Protein AF-A0A7C1UPM7-F1 (afdb_monomer_lite)

Foldseek 3Di:
DDDDPDDDDPVRVLVVLLVVLLVLLVVLLVVLVVLLVCVVVVVDDWVVNLVSQLVSLVVSQVSCVPRPPVLLNLLSVVLNVQSVPDPTDDPVNSVLNVQSSVSNVCVSVCVQPPPDPVRSVVSVVSHDDRPPPDDCPDDDDDDDDDDDDDDDDDDPPPDDDDDDD

pLDDT: mean 80.58, std 19.54, range [36.69, 98.25]

Sequence (165 aa):
MSEKNFVPSAEDVDRQILEEFLDEVRDTVSSLDILLGNLRSKTADKGPALKELRHGILNILTKGRGINAPLINLVVHRLDEYLSELKDLTPSNIDDIQSFIDKIQGVLNGEVDNNSGEVGATLVRELPAKQVTEIDFGDIEQQNIEVLLVVPEKSMAKIVDLELA

Secondary structure (DSSP, 8-state):
---------HHHHHHHHHHHHHHHHHHHHHHHHHHHHHHHTT-S-HHHHHHHHHHHHHHHHHHTTT---HHHHHHHHHHHHHHHH-SS--HHHHHHHHHHHHHHHHHHTT-S-TT-HHHHHHHHHHSPPP--TT----S--------------------------

Radius of gyration: 23.18 Å; chains: 1; bounding box: 91×36×67 Å

Structure (mmCIF, N/CA/C/O backbone):
data_AF-A0A7C1UPM7-F1
#
_entry.id   AF-A0A7C1UPM7-F1
#
loop_
_atom_site.group_PDB
_atom_site.id
_atom_site.type_symbol
_atom_site.label_atom_id
_atom_site.label_alt_id
_atom_site.label_comp_id
_atom_site.label_asym_id
_atom_site.label_entity_id
_atom_site.label_seq_id
_atom_site.pdbx_PDB_ins_code
_atom_site.Cartn_x
_atom_site.Cartn_y
_atom_site.Cartn_z
_atom_site.occupancy
_atom_site.B_iso_or_equiv
_atom_site.auth_seq_id
_atom_site.auth_comp_id
_atom_site.auth_asym_id
_atom_site.auth_atom_id
_atom_site.pdbx_PDB_model_num
ATOM 1 N N . MET A 1 1 ? 43.575 12.163 -22.524 1.00 46.00 1 MET A N 1
ATOM 2 C CA . MET A 1 1 ? 42.603 11.179 -22.005 1.00 46.00 1 MET A CA 1
ATOM 3 C C . MET A 1 1 ? 41.239 11.765 -22.285 1.00 46.00 1 MET A C 1
ATOM 5 O O . MET A 1 1 ? 40.935 12.806 -21.730 1.00 46.00 1 MET A O 1
ATOM 9 N N . SER A 1 2 ? 40.520 11.223 -23.267 1.00 45.19 2 SER A N 1
ATOM 10 C CA . SER A 1 2 ? 39.209 11.751 -23.648 1.00 45.19 2 SER A CA 1
ATOM 11 C C . SER A 1 2 ? 38.168 11.041 -22.795 1.00 45.19 2 SER A C 1
ATOM 13 O O . SER A 1 2 ? 38.014 9.828 -22.935 1.00 45.19 2 SER A O 1
ATOM 15 N N . GLU A 1 3 ? 37.505 11.772 -21.898 1.00 53.50 3 GLU A N 1
ATOM 16 C CA . GLU A 1 3 ? 36.288 11.298 -21.239 1.00 53.50 3 GLU A CA 1
ATOM 17 C C . GLU A 1 3 ? 35.287 10.935 -22.332 1.00 53.50 3 GLU A C 1
ATOM 19 O O . GLU A 1 3 ? 34.838 11.768 -23.122 1.00 53.50 3 GLU A O 1
ATOM 24 N N . LYS A 1 4 ? 35.035 9.637 -22.459 1.00 56.69 4 LYS A N 1
ATOM 25 C CA . LYS A 1 4 ? 34.033 9.101 -23.363 1.00 56.69 4 LYS A CA 1
ATOM 26 C C . LYS A 1 4 ? 32.692 9.480 -22.735 1.00 56.69 4 LYS A C 1
ATOM 28 O O . LYS A 1 4 ? 32.326 8.889 -21.727 1.00 56.69 4 LYS A O 1
ATOM 33 N N . ASN A 1 5 ? 32.011 10.487 -23.285 1.00 58.06 5 ASN A N 1
ATOM 34 C CA . ASN A 1 5 ? 30.637 10.823 -22.906 1.00 58.06 5 ASN A CA 1
ATOM 35 C C . ASN A 1 5 ? 29.789 9.545 -22.990 1.00 58.06 5 ASN A C 1
ATOM 37 O O . ASN A 1 5 ? 29.520 9.049 -24.085 1.00 58.06 5 ASN A O 1
ATOM 41 N N . PHE A 1 6 ? 29.441 8.979 -21.836 1.00 72.88 6 PHE A N 1
ATOM 42 C CA . PHE A 1 6 ? 28.534 7.847 -21.739 1.00 72.88 6 PHE A CA 1
ATOM 43 C C . PHE A 1 6 ? 27.119 8.396 -21.889 1.00 72.88 6 PHE A C 1
ATOM 45 O O . PHE A 1 6 ? 26.621 9.095 -21.011 1.00 72.88 6 PHE A O 1
ATOM 52 N N . VAL A 1 7 ? 26.506 8.137 -23.041 1.00 77.56 7 VAL A N 1
ATOM 53 C CA . VAL A 1 7 ? 25.078 8.376 -23.246 1.00 77.56 7 VAL A CA 1
ATOM 54 C C . VAL A 1 7 ? 24.379 7.069 -22.866 1.00 77.56 7 VAL A C 1
ATOM 56 O O . VAL A 1 7 ? 24.645 6.067 -23.536 1.00 77.56 7 VAL A O 1
ATOM 59 N N . PRO A 1 8 ? 23.566 7.036 -21.795 1.00 79.19 8 PRO A N 1
ATOM 60 C CA . PRO A 1 8 ? 22.849 5.828 -21.400 1.00 79.19 8 PRO A CA 1
ATOM 61 C C . PRO A 1 8 ? 21.901 5.376 -22.516 1.00 79.19 8 PRO A C 1
ATOM 63 O O . PRO A 1 8 ? 21.344 6.203 -23.246 1.00 79.19 8 PRO A O 1
ATOM 66 N N . SER A 1 9 ? 21.742 4.061 -22.674 1.00 89.25 9 SER A N 1
ATOM 67 C CA . SER A 1 9 ? 20.767 3.509 -23.616 1.00 89.25 9 SER A CA 1
ATOM 68 C C . SER A 1 9 ? 19.339 3.696 -23.090 1.00 89.25 9 SER A C 1
ATOM 70 O O . SER A 1 9 ? 19.135 3.942 -21.903 1.00 89.25 9 SER A O 1
ATOM 72 N N . ALA A 1 10 ? 18.336 3.555 -23.960 1.00 87.88 10 ALA A N 1
ATOM 73 C CA . ALA A 1 10 ? 16.935 3.588 -23.531 1.00 87.88 10 ALA A CA 1
ATOM 74 C C . ALA A 1 10 ? 16.632 2.507 -22.474 1.00 87.88 10 ALA A C 1
ATOM 76 O O . ALA A 1 10 ? 15.942 2.786 -21.503 1.00 87.88 10 ALA A O 1
ATOM 77 N N . GLU A 1 11 ? 17.224 1.316 -22.611 1.00 89.62 11 GLU A N 1
ATOM 78 C CA . GLU A 1 11 ? 17.065 0.223 -21.644 1.00 89.62 11 GLU A CA 1
ATOM 79 C C . GLU A 1 11 ? 17.687 0.550 -20.279 1.00 89.62 11 GLU A C 1
ATOM 81 O O . GLU A 1 11 ? 17.131 0.181 -19.244 1.00 89.62 11 GLU A O 1
ATOM 86 N N . ASP A 1 12 ? 18.821 1.260 -20.261 1.00 90.75 12 ASP A N 1
ATOM 87 C CA . ASP A 1 12 ? 19.450 1.705 -19.011 1.00 90.75 12 ASP A CA 1
ATOM 88 C C . ASP A 1 12 ? 18.573 2.742 -18.299 1.00 90.75 12 ASP A C 1
ATOM 90 O O . ASP A 1 12 ? 18.422 2.693 -17.080 1.00 90.75 12 ASP A O 1
ATOM 94 N N . VAL A 1 13 ? 17.963 3.655 -19.063 1.00 91.69 13 VAL A N 1
ATOM 95 C CA . VAL A 1 13 ? 17.033 4.662 -18.532 1.00 91.69 13 VAL A CA 1
ATOM 96 C C . VAL A 1 13 ? 15.769 4.000 -17.984 1.00 91.69 13 VAL A C 1
ATOM 98 O O . VAL A 1 13 ? 15.366 4.311 -16.867 1.00 91.69 13 VAL A O 1
ATOM 101 N N . ASP A 1 14 ? 15.173 3.056 -18.715 1.00 91.94 14 ASP A N 1
ATOM 102 C CA . ASP A 1 14 ? 13.978 2.332 -18.266 1.00 91.94 14 ASP A CA 1
ATOM 103 C C . ASP A 1 14 ? 14.247 1.533 -16.985 1.00 91.94 14 ASP A C 1
ATOM 105 O O . ASP A 1 14 ? 13.424 1.525 -16.066 1.00 91.94 14 ASP A O 1
ATOM 109 N N . ARG A 1 15 ? 15.420 0.891 -16.889 1.00 92.25 15 ARG A N 1
ATOM 110 C CA . ARG A 1 15 ? 15.837 0.191 -15.670 1.00 92.25 15 ARG A CA 1
ATOM 111 C C . ARG A 1 15 ? 16.005 1.156 -14.505 1.00 92.25 15 ARG A C 1
ATOM 113 O O . ARG A 1 15 ? 15.514 0.866 -13.422 1.00 92.25 15 ARG A O 1
ATOM 120 N N . GLN A 1 16 ? 16.658 2.292 -14.730 1.00 93.88 16 GLN A N 1
ATOM 121 C CA . GLN A 1 16 ? 16.855 3.295 -13.691 1.00 93.88 16 GLN A CA 1
ATOM 122 C C . GLN A 1 16 ? 15.517 3.855 -13.184 1.00 93.88 16 GLN A C 1
ATOM 124 O O . GLN A 1 16 ? 15.327 3.974 -11.978 1.00 93.88 16 GLN A O 1
ATOM 129 N N . ILE A 1 17 ? 14.573 4.144 -14.087 1.00 94.75 17 ILE A N 1
ATOM 130 C CA . ILE A 1 17 ? 13.217 4.592 -13.732 1.00 94.75 17 ILE A CA 1
ATOM 131 C C . ILE A 1 17 ? 12.495 3.526 -12.904 1.00 94.75 17 ILE A C 1
ATOM 133 O O . ILE A 1 17 ? 11.825 3.850 -11.923 1.00 94.75 17 ILE A O 1
ATOM 137 N N . LEU A 1 18 ? 12.618 2.253 -13.292 1.00 94.12 18 LEU A N 1
ATOM 138 C CA . LEU A 1 18 ? 12.028 1.154 -12.538 1.00 94.12 18 LEU A CA 1
ATOM 139 C C . LEU A 1 18 ? 12.642 1.047 -11.136 1.00 94.12 18 LEU A C 1
ATOM 141 O O . LEU A 1 18 ? 11.895 0.943 -10.171 1.00 94.12 18 LEU A O 1
ATOM 145 N N . GLU A 1 19 ? 13.967 1.086 -11.012 1.00 94.94 19 GLU A N 1
ATOM 146 C CA . GLU A 1 19 ? 14.664 1.021 -9.721 1.00 94.94 19 GLU A CA 1
ATOM 147 C C . GLU A 1 19 ? 14.242 2.168 -8.793 1.00 94.94 19 GLU A C 1
ATOM 149 O O . GLU A 1 19 ? 13.844 1.912 -7.658 1.00 94.94 19 GLU A O 1
ATOM 154 N N . GLU A 1 20 ? 14.216 3.406 -9.297 1.00 95.69 20 GLU A N 1
ATOM 155 C CA . GLU A 1 20 ? 13.763 4.579 -8.539 1.00 95.69 20 GLU A CA 1
ATOM 156 C C . GLU A 1 20 ? 12.310 4.427 -8.070 1.00 95.69 20 GLU A C 1
ATOM 158 O O . GLU A 1 20 ? 11.981 4.706 -6.915 1.00 95.69 20 GLU A O 1
ATOM 163 N N . PHE A 1 21 ? 11.435 3.928 -8.944 1.00 96.56 21 PHE A N 1
ATOM 164 C CA . PHE A 1 21 ? 10.052 3.656 -8.579 1.00 96.56 21 PHE A CA 1
ATOM 165 C C . PHE A 1 21 ? 9.942 2.590 -7.484 1.00 96.56 21 PHE A C 1
ATOM 167 O O . PHE A 1 21 ? 9.193 2.780 -6.528 1.00 96.56 21 PHE A O 1
ATOM 174 N N . LEU A 1 22 ? 10.675 1.479 -7.591 1.00 95.88 22 LEU A N 1
ATOM 175 C CA . LEU A 1 22 ? 10.638 0.411 -6.587 1.00 95.88 22 LEU A CA 1
ATOM 176 C C . LEU A 1 22 ? 11.181 0.875 -5.229 1.00 95.88 22 LEU A C 1
ATOM 178 O O . LEU A 1 22 ? 10.643 0.473 -4.195 1.00 95.88 22 LEU A O 1
ATOM 182 N N . ASP A 1 23 ? 12.195 1.738 -5.219 1.00 96.38 23 ASP A N 1
ATOM 183 C CA . ASP A 1 23 ? 12.699 2.360 -3.995 1.00 96.38 23 ASP A CA 1
ATOM 184 C C . ASP A 1 23 ? 11.647 3.274 -3.360 1.00 96.38 23 ASP A C 1
ATOM 186 O O . ASP A 1 23 ? 11.381 3.170 -2.162 1.00 96.38 23 ASP A O 1
ATOM 190 N N . GLU A 1 24 ? 10.942 4.080 -4.156 1.00 96.38 24 GLU A N 1
ATOM 191 C CA . GLU A 1 24 ? 9.861 4.907 -3.626 1.00 96.38 24 GLU A CA 1
ATOM 192 C C . GLU A 1 24 ? 8.693 4.071 -3.071 1.00 96.38 24 GLU A C 1
ATOM 194 O O . GLU A 1 24 ? 8.117 4.396 -2.022 1.00 96.38 24 GLU A O 1
ATOM 199 N N . VAL A 1 25 ? 8.329 2.982 -3.755 1.00 97.69 25 VAL A N 1
ATOM 200 C CA . VAL A 1 25 ? 7.320 2.040 -3.250 1.00 97.69 25 VAL A CA 1
ATOM 201 C C . VAL A 1 25 ? 7.773 1.493 -1.898 1.00 97.69 25 VAL A C 1
ATOM 203 O O . VAL A 1 25 ? 6.972 1.462 -0.963 1.00 97.69 25 VAL A O 1
ATOM 206 N N . ARG A 1 26 ? 9.051 1.114 -1.761 1.00 97.44 26 ARG A N 1
ATOM 207 C CA . ARG A 1 26 ? 9.616 0.603 -0.505 1.00 97.44 26 ARG A CA 1
ATOM 208 C C . ARG A 1 26 ? 9.516 1.630 0.622 1.00 97.44 26 ARG A C 1
ATOM 210 O O . ARG A 1 26 ? 9.062 1.280 1.714 1.00 97.44 26 ARG A O 1
ATOM 217 N N . ASP A 1 27 ? 9.864 2.885 0.363 1.00 97.75 27 ASP A N 1
ATOM 218 C CA . ASP A 1 27 ? 9.796 3.968 1.351 1.00 97.75 27 ASP A CA 1
ATOM 219 C C . ASP A 1 27 ? 8.356 4.264 1.784 1.00 97.75 27 ASP A C 1
ATOM 221 O O . ASP A 1 27 ? 8.052 4.394 2.978 1.00 97.75 27 ASP A O 1
ATOM 225 N N . THR A 1 28 ? 7.443 4.321 0.811 1.00 97.75 28 THR A N 1
ATOM 226 C CA . THR A 1 28 ? 6.023 4.570 1.068 1.00 97.75 28 THR A CA 1
ATOM 227 C C . THR A 1 28 ? 5.434 3.441 1.905 1.00 97.75 28 THR A C 1
ATOM 229 O O . THR A 1 28 ? 4.837 3.694 2.949 1.00 97.75 28 THR A O 1
ATOM 232 N N . VAL A 1 29 ? 5.644 2.187 1.502 1.00 97.38 29 VAL A N 1
ATOM 233 C CA . VAL A 1 29 ? 5.114 1.011 2.204 1.00 97.38 29 VAL A CA 1
ATOM 234 C C . VAL A 1 29 ? 5.703 0.883 3.608 1.00 97.38 29 VAL A C 1
ATOM 236 O O . VAL A 1 29 ? 4.961 0.599 4.542 1.00 97.38 29 VAL A O 1
ATOM 239 N N . SER A 1 30 ? 6.992 1.180 3.793 1.00 97.88 30 SER A N 1
ATOM 240 C CA . SER A 1 30 ? 7.616 1.211 5.126 1.00 97.88 30 SER A CA 1
ATOM 241 C C . SER A 1 30 ? 6.977 2.268 6.030 1.00 97.88 30 SER A C 1
ATOM 243 O O . SER A 1 30 ? 6.731 2.029 7.211 1.00 97.88 30 SER A O 1
ATOM 245 N N . SER A 1 31 ? 6.648 3.435 5.474 1.00 98.06 31 SER A N 1
ATOM 246 C CA . SER A 1 31 ? 5.954 4.492 6.217 1.00 98.06 31 SER A CA 1
ATOM 247 C C . SER A 1 31 ? 4.531 4.079 6.608 1.00 98.06 31 SER A C 1
ATOM 249 O O . SER A 1 31 ? 4.089 4.359 7.726 1.00 98.06 31 SER A O 1
ATOM 251 N N . LEU A 1 32 ? 3.816 3.387 5.714 1.00 98.00 32 LEU A N 1
ATOM 252 C CA . LEU A 1 32 ? 2.478 2.864 5.995 1.00 98.00 32 LEU A CA 1
ATOM 253 C C . LEU A 1 32 ? 2.510 1.744 7.045 1.00 98.00 32 LEU A C 1
ATOM 255 O O . LEU A 1 32 ? 1.651 1.724 7.921 1.00 98.00 32 LEU A O 1
ATOM 259 N N . ASP A 1 33 ? 3.513 0.868 7.013 1.00 98.00 33 ASP A N 1
ATOM 260 C CA . ASP A 1 33 ? 3.709 -0.191 8.011 1.00 98.00 33 ASP A CA 1
ATOM 261 C C . ASP A 1 33 ? 3.885 0.392 9.427 1.00 98.00 33 ASP A C 1
ATOM 263 O O . ASP A 1 33 ? 3.186 0.020 10.375 1.00 98.00 33 ASP A O 1
ATOM 267 N N . ILE A 1 34 ? 4.723 1.427 9.555 1.00 98.25 34 ILE A N 1
ATOM 268 C CA . ILE A 1 34 ? 4.885 2.180 10.809 1.00 98.25 34 ILE A CA 1
ATOM 269 C C . ILE A 1 34 ? 3.547 2.787 11.264 1.00 98.25 34 ILE A C 1
ATOM 271 O O . ILE A 1 34 ? 3.203 2.731 12.450 1.00 98.25 34 ILE A O 1
ATOM 275 N N . LEU A 1 35 ? 2.768 3.360 10.340 1.00 98.12 35 LEU A N 1
ATOM 276 C CA . LEU A 1 35 ? 1.447 3.914 10.642 1.00 98.12 35 LEU A CA 1
ATOM 277 C C . LEU A 1 35 ? 0.482 2.839 11.172 1.00 98.12 35 LEU A C 1
ATOM 279 O O . LEU A 1 35 ? -0.228 3.097 12.149 1.00 98.12 35 LEU A O 1
ATOM 283 N N . LEU A 1 36 ? 0.482 1.631 10.596 1.00 97.62 36 LEU A N 1
ATOM 284 C CA . LEU A 1 36 ? -0.305 0.504 11.109 1.00 97.62 36 LEU A CA 1
ATOM 285 C C . LEU A 1 36 ? 0.145 0.090 12.516 1.00 97.62 36 LEU A C 1
ATOM 287 O O . LEU A 1 36 ? -0.696 -0.121 13.395 1.00 97.62 36 LEU A O 1
ATOM 291 N N . GLY A 1 37 ? 1.455 0.037 12.772 1.00 97.19 37 GLY A N 1
ATOM 292 C CA . GLY A 1 37 ? 2.007 -0.218 14.106 1.00 97.19 37 GLY A CA 1
ATOM 293 C C . GLY A 1 37 ? 1.540 0.805 15.151 1.00 97.19 37 GLY A C 1
ATOM 294 O O . GLY A 1 37 ? 1.146 0.439 16.267 1.00 97.19 37 GLY A O 1
ATOM 295 N N . ASN A 1 38 ? 1.494 2.084 14.774 1.00 96.88 38 ASN A N 1
ATOM 296 C CA . ASN A 1 38 ? 0.979 3.159 15.625 1.00 96.88 38 ASN A CA 1
ATOM 297 C C . ASN A 1 38 ? -0.531 3.031 15.882 1.00 96.88 38 ASN A C 1
ATOM 299 O O . ASN A 1 38 ? -0.993 3.218 17.010 1.00 96.88 38 ASN A O 1
ATOM 303 N N . LEU A 1 39 ? -1.313 2.650 14.868 1.00 96.12 39 LEU A N 1
ATOM 304 C CA . LEU A 1 39 ? -2.742 2.371 15.031 1.00 96.12 39 LEU A CA 1
ATOM 305 C C . LEU A 1 39 ? -2.994 1.208 15.999 1.00 96.12 39 LEU A C 1
ATOM 307 O O . LEU A 1 39 ? -3.840 1.330 16.888 1.00 96.12 39 LEU A O 1
ATOM 311 N N . ARG A 1 40 ? -2.233 0.110 15.889 1.00 95.62 40 ARG A N 1
ATOM 312 C CA . ARG A 1 40 ? -2.314 -1.030 16.825 1.00 95.62 40 ARG A CA 1
ATOM 313 C C . ARG A 1 40 ? -1.974 -0.616 18.255 1.00 95.62 40 ARG A C 1
ATOM 315 O O . ARG A 1 40 ? -2.647 -1.025 19.200 1.00 95.62 40 ARG A O 1
ATOM 322 N N . SER A 1 41 ? -0.977 0.253 18.399 1.00 96.12 41 SER A N 1
ATOM 323 C CA . SER A 1 41 ? -0.538 0.806 19.685 1.00 96.12 41 SER A CA 1
ATOM 324 C C . SER A 1 41 ? -1.458 1.905 20.228 1.00 96.12 41 SER A C 1
ATOM 326 O O . SER A 1 41 ? -1.240 2.388 21.338 1.00 96.12 41 SER A O 1
ATOM 328 N N . LYS A 1 42 ? -2.498 2.297 19.474 1.00 93.44 42 LYS A N 1
ATOM 329 C CA . LYS A 1 42 ? -3.421 3.402 19.790 1.00 93.44 42 LYS A CA 1
ATOM 330 C C . LYS A 1 42 ? -2.710 4.749 19.982 1.00 93.44 42 LYS A C 1
ATOM 332 O O . LYS A 1 42 ? -3.189 5.601 20.725 1.00 93.44 42 LYS A O 1
ATOM 337 N N . THR A 1 43 ? -1.570 4.934 19.318 1.00 92.50 43 THR A N 1
ATOM 338 C CA . THR A 1 43 ? -0.790 6.181 19.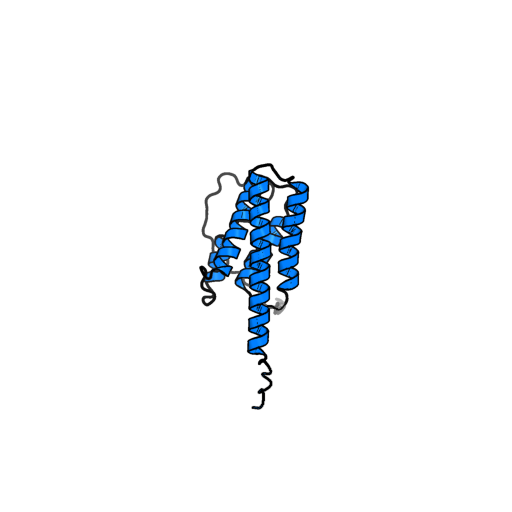319 1.00 92.50 43 THR A CA 1
ATOM 339 C C . THR A 1 43 ? -1.125 7.083 18.129 1.00 92.50 43 THR A C 1
ATOM 341 O O . THR A 1 43 ? -0.656 8.217 18.081 1.00 92.50 43 THR A O 1
ATOM 344 N N . ALA A 1 44 ? -1.949 6.606 17.191 1.00 92.44 44 ALA A N 1
ATOM 345 C CA . ALA A 1 44 ? -2.458 7.363 16.052 1.00 92.44 44 ALA A CA 1
ATOM 346 C C . ALA A 1 44 ? -3.992 7.309 15.972 1.00 92.44 44 ALA A C 1
ATOM 348 O O . ALA A 1 44 ? -4.616 6.298 16.309 1.00 92.44 44 ALA A O 1
ATOM 349 N N . ASP A 1 45 ? -4.588 8.390 15.468 1.00 93.06 45 ASP A N 1
ATOM 350 C CA . ASP A 1 45 ? -6.027 8.487 15.236 1.00 93.06 45 ASP A CA 1
ATOM 351 C C . ASP A 1 45 ? -6.432 7.820 13.915 1.00 93.06 45 ASP A C 1
ATOM 353 O O . ASP A 1 45 ? -5.833 8.050 12.862 1.00 93.06 45 ASP A O 1
ATOM 357 N N . LYS A 1 46 ? -7.519 7.041 13.951 1.00 91.69 46 LYS A N 1
ATOM 358 C CA . LYS A 1 46 ? -8.006 6.243 12.812 1.00 91.69 46 LYS A CA 1
ATOM 359 C C . LYS A 1 46 ? -8.381 7.068 11.581 1.00 91.69 46 LYS A C 1
ATOM 361 O O . LYS A 1 46 ? -8.021 6.701 10.469 1.00 91.69 46 LYS A O 1
ATOM 366 N N . GLY A 1 47 ? -9.103 8.175 11.765 1.00 92.19 47 GLY A N 1
ATOM 367 C CA . GLY A 1 47 ? -9.578 9.013 10.657 1.00 92.19 47 GLY A CA 1
ATOM 368 C C . GLY A 1 47 ? -8.431 9.615 9.833 1.00 92.19 47 GLY A C 1
ATOM 369 O O . GLY A 1 47 ? -8.369 9.380 8.625 1.00 92.19 47 GLY A O 1
ATOM 370 N N . PRO A 1 48 ? -7.496 10.351 10.467 1.00 95.19 48 PRO A N 1
ATOM 371 C CA . PRO A 1 48 ? -6.280 10.821 9.809 1.00 95.19 48 PRO A CA 1
ATOM 372 C C . PRO A 1 48 ? -5.464 9.681 9.194 1.00 95.19 48 PRO A C 1
ATOM 374 O O . PRO A 1 48 ? -5.071 9.784 8.037 1.00 95.19 48 PRO A O 1
ATOM 377 N N . ALA A 1 49 ? -5.287 8.565 9.905 1.00 95.19 49 ALA A N 1
ATOM 378 C CA . ALA A 1 49 ? -4.516 7.440 9.387 1.00 95.19 49 ALA A CA 1
ATOM 379 C C . ALA A 1 49 ? -5.137 6.803 8.132 1.00 95.19 49 ALA A C 1
ATOM 381 O O . ALA A 1 49 ? -4.416 6.497 7.188 1.00 95.19 49 ALA A O 1
ATOM 382 N N . LEU A 1 50 ? -6.466 6.658 8.063 1.00 96.31 50 LEU A N 1
ATOM 383 C CA . LEU A 1 50 ? -7.147 6.164 6.859 1.00 96.31 50 LEU A CA 1
ATOM 384 C C . LEU A 1 50 ? -6.918 7.089 5.657 1.00 96.31 50 LEU A C 1
ATOM 386 O O . LEU A 1 50 ? -6.776 6.624 4.525 1.00 96.31 50 LEU A O 1
ATOM 390 N N . LYS A 1 51 ? -6.867 8.403 5.891 1.00 96.12 51 LYS A N 1
ATOM 391 C CA . LYS A 1 51 ? -6.557 9.378 4.844 1.00 96.12 51 LYS A CA 1
ATOM 392 C C . LYS A 1 51 ? -5.109 9.245 4.365 1.00 96.12 51 LYS A C 1
ATOM 394 O O . LYS A 1 51 ? -4.893 9.253 3.157 1.00 96.12 51 LYS A O 1
ATOM 399 N N . GLU A 1 52 ? -4.158 9.091 5.283 1.00 97.19 52 GLU A N 1
ATOM 400 C CA . GLU A 1 52 ? -2.741 8.888 4.950 1.00 97.19 52 GLU A CA 1
ATOM 401 C C . GLU A 1 52 ? -2.512 7.576 4.189 1.00 97.19 52 GLU A C 1
ATOM 403 O O . GLU A 1 52 ? -1.828 7.577 3.169 1.00 97.19 52 GLU A O 1
ATOM 408 N N . LEU A 1 53 ? -3.169 6.482 4.595 1.00 97.75 53 LEU A N 1
ATOM 409 C CA . LEU A 1 53 ? -3.148 5.207 3.867 1.00 97.75 53 LEU A CA 1
ATOM 410 C C . LEU A 1 53 ? -3.606 5.387 2.415 1.00 97.75 53 LEU A C 1
ATOM 412 O O . LEU A 1 53 ? -2.888 5.026 1.486 1.00 97.75 53 LEU A O 1
ATOM 416 N N . ARG A 1 54 ? -4.770 6.013 2.201 1.00 97.50 54 ARG A N 1
ATOM 417 C CA . ARG A 1 54 ? -5.282 6.295 0.848 1.00 97.50 54 ARG A CA 1
ATOM 418 C C . ARG A 1 54 ? -4.337 7.176 0.043 1.00 97.50 54 ARG A C 1
ATOM 420 O O . ARG A 1 54 ? -4.148 6.943 -1.145 1.00 97.50 54 ARG A O 1
ATOM 427 N N . HIS A 1 55 ? -3.759 8.194 0.674 1.00 97.38 55 HIS A N 1
ATOM 428 C CA . HIS A 1 55 ? -2.849 9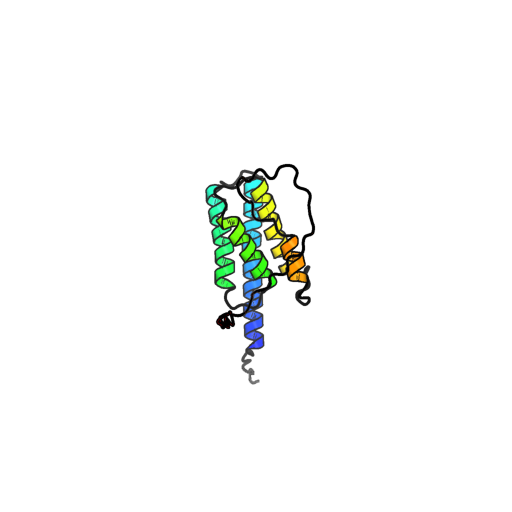.108 -0.001 1.00 97.38 55 HIS A CA 1
ATOM 429 C C . HIS A 1 55 ? -1.564 8.404 -0.449 1.00 97.38 55 HIS A C 1
ATOM 431 O O . HIS A 1 55 ? -1.167 8.556 -1.603 1.00 97.38 55 HIS A O 1
ATOM 437 N N . GLY A 1 56 ? -0.952 7.598 0.424 1.00 96.75 56 GLY A N 1
ATOM 438 C CA . GLY A 1 56 ? 0.252 6.832 0.101 1.00 96.75 56 GLY A CA 1
ATOM 439 C C . GLY A 1 56 ? 0.025 5.869 -1.064 1.00 96.75 56 GLY A C 1
ATOM 440 O O . GLY A 1 56 ? 0.798 5.859 -2.020 1.00 96.75 56 GLY A O 1
ATOM 441 N N . ILE A 1 57 ? -1.084 5.128 -1.042 1.00 97.38 57 ILE A N 1
ATOM 442 C CA . ILE A 1 57 ? -1.427 4.187 -2.116 1.00 97.38 57 ILE A CA 1
ATOM 443 C C . ILE A 1 57 ? -1.727 4.903 -3.437 1.00 97.38 57 ILE A C 1
ATOM 445 O O . ILE A 1 57 ? -1.196 4.521 -4.482 1.00 97.38 57 ILE A O 1
ATOM 449 N N . LEU A 1 58 ? -2.492 5.997 -3.407 1.00 95.62 58 LEU A N 1
ATOM 450 C CA . LEU A 1 58 ? -2.772 6.787 -4.607 1.00 95.62 58 LEU A CA 1
ATOM 451 C C . LEU A 1 58 ? -1.501 7.420 -5.201 1.00 95.62 58 LEU A C 1
ATOM 453 O O . LEU A 1 58 ? -1.384 7.535 -6.427 1.00 95.62 58 LEU A O 1
ATOM 457 N N . ASN A 1 59 ? -0.549 7.826 -4.356 1.00 94.75 59 ASN A N 1
ATOM 458 C CA . ASN A 1 59 ? 0.748 8.334 -4.798 1.00 94.75 59 ASN A CA 1
ATOM 459 C C . ASN A 1 59 ? 1.519 7.260 -5.579 1.00 94.75 59 ASN A C 1
ATOM 461 O O . ASN A 1 59 ? 1.933 7.524 -6.710 1.00 94.75 59 ASN A O 1
ATOM 465 N N . ILE A 1 60 ? 1.614 6.036 -5.040 1.00 96.88 60 ILE A N 1
ATOM 466 C CA . ILE A 1 60 ? 2.248 4.906 -5.739 1.00 96.88 60 ILE A CA 1
ATOM 467 C C . ILE A 1 60 ? 1.572 4.667 -7.093 1.00 96.88 60 ILE A C 1
ATOM 469 O O . ILE A 1 60 ? 2.251 4.619 -8.117 1.00 96.88 60 ILE A O 1
ATOM 473 N N . LEU A 1 61 ? 0.237 4.586 -7.125 1.00 94.25 61 LEU A N 1
ATOM 474 C CA . LEU A 1 61 ? -0.509 4.362 -8.368 1.00 94.25 61 LEU A CA 1
ATOM 475 C C . LEU A 1 61 ? -0.257 5.442 -9.414 1.00 94.25 61 LEU A C 1
ATOM 477 O O . LEU A 1 61 ? -0.173 5.144 -10.601 1.00 94.25 61 LEU A O 1
ATOM 481 N N . THR A 1 62 ? -0.172 6.702 -8.990 1.00 93.00 62 THR A N 1
ATOM 482 C CA . THR A 1 62 ? 0.039 7.830 -9.901 1.00 93.00 62 THR A CA 1
ATOM 483 C C . THR A 1 62 ? 1.434 7.789 -10.508 1.00 93.00 62 THR A C 1
ATOM 485 O O . THR A 1 62 ? 1.580 8.034 -11.705 1.00 93.00 62 THR A O 1
ATOM 488 N N . LYS A 1 63 ? 2.441 7.450 -9.702 1.00 91.50 63 LYS A N 1
ATOM 489 C CA . LYS A 1 63 ? 3.844 7.403 -10.118 1.00 91.50 63 LYS A CA 1
ATOM 490 C C . LYS A 1 63 ? 4.192 6.152 -10.917 1.00 91.50 63 LYS A C 1
ATOM 492 O O . LYS A 1 63 ? 4.967 6.238 -11.860 1.00 91.50 63 LYS A O 1
ATOM 497 N N . GLY A 1 64 ? 3.549 5.027 -10.617 1.00 89.50 64 GLY A N 1
ATOM 498 C CA . GLY A 1 64 ? 3.712 3.772 -11.352 1.00 89.50 64 GLY A CA 1
ATOM 499 C C . GLY A 1 64 ? 3.059 3.760 -12.736 1.00 89.50 64 GLY A C 1
ATOM 500 O O . GLY A 1 64 ? 3.217 2.791 -13.482 1.00 89.50 64 GLY A O 1
ATOM 501 N N . ARG A 1 65 ? 2.316 4.810 -13.123 1.00 89.19 65 ARG A N 1
ATOM 502 C CA . ARG A 1 65 ? 1.675 4.871 -14.445 1.00 89.19 65 ARG A CA 1
ATOM 503 C C . ARG A 1 65 ? 2.723 4.845 -15.552 1.00 89.19 65 ARG A C 1
ATOM 505 O O . ARG A 1 65 ? 3.499 5.780 -15.706 1.00 89.19 65 ARG A O 1
ATOM 512 N N . GLY A 1 66 ? 2.671 3.800 -16.372 1.00 86.62 66 GLY A N 1
ATOM 513 C CA . GLY A 1 66 ? 3.592 3.616 -17.494 1.00 86.62 66 GLY A CA 1
ATOM 514 C C . GLY A 1 66 ? 4.913 2.943 -17.121 1.00 86.62 66 GLY A C 1
ATOM 515 O O . GLY A 1 66 ? 5.720 2.708 -18.013 1.00 86.62 66 GLY A O 1
ATOM 516 N N . ILE A 1 67 ? 5.115 2.581 -15.850 1.00 91.94 67 ILE A N 1
ATOM 517 C CA . ILE A 1 67 ? 6.272 1.805 -15.394 1.00 91.94 67 ILE A CA 1
ATOM 518 C C . ILE A 1 67 ? 5.907 0.317 -15.401 1.00 91.94 67 ILE A C 1
ATOM 520 O O . ILE A 1 67 ? 4.837 -0.087 -14.936 1.00 91.94 67 ILE A O 1
ATOM 524 N N . ASN A 1 68 ? 6.799 -0.518 -15.937 1.00 89.38 68 ASN A N 1
ATOM 525 C CA . ASN A 1 68 ? 6.579 -1.957 -16.054 1.00 89.38 68 ASN A CA 1
ATOM 526 C C . ASN A 1 68 ? 6.851 -2.695 -14.727 1.00 89.38 68 ASN A C 1
ATOM 528 O O . ASN A 1 68 ? 7.871 -3.362 -14.575 1.00 89.38 68 ASN A O 1
ATOM 532 N N . ALA A 1 69 ? 5.926 -2.575 -13.772 1.00 90.44 69 ALA A N 1
ATOM 533 C CA . ALA A 1 69 ? 5.970 -3.249 -12.470 1.00 90.44 69 ALA A CA 1
ATOM 534 C C . ALA A 1 69 ? 4.654 -4.013 -12.192 1.00 90.44 69 ALA A C 1
ATOM 536 O O . ALA A 1 69 ? 3.874 -3.621 -11.320 1.00 90.44 69 ALA A O 1
ATOM 537 N N . PRO A 1 70 ? 4.346 -5.086 -12.946 1.00 88.88 70 PRO A N 1
ATOM 538 C CA . PRO A 1 70 ? 3.005 -5.674 -12.999 1.00 88.88 70 PRO A CA 1
ATOM 539 C C . PRO A 1 70 ? 2.503 -6.218 -11.656 1.00 88.88 70 PRO A C 1
ATOM 541 O O . PRO A 1 70 ? 1.358 -5.952 -11.297 1.00 88.88 70 PRO A O 1
ATOM 544 N N . LEU A 1 71 ? 3.338 -6.936 -10.893 1.00 90.25 71 LEU A N 1
ATOM 545 C CA . LEU A 1 71 ? 2.927 -7.491 -9.596 1.00 90.25 71 LEU A CA 1
ATOM 546 C C . LEU A 1 71 ? 2.726 -6.404 -8.534 1.00 90.25 71 LEU A C 1
ATOM 548 O O . LEU A 1 71 ? 1.750 -6.457 -7.789 1.00 90.25 71 LEU A O 1
ATOM 552 N N . ILE A 1 72 ? 3.595 -5.389 -8.502 1.00 92.94 72 ILE A N 1
ATOM 553 C CA . ILE A 1 72 ? 3.429 -4.233 -7.611 1.00 92.94 72 ILE A CA 1
ATOM 554 C C . ILE A 1 72 ? 2.125 -3.509 -7.944 1.00 92.94 72 ILE A C 1
ATOM 556 O O . ILE A 1 72 ? 1.287 -3.318 -7.066 1.00 92.94 72 ILE A O 1
ATOM 560 N N . ASN A 1 73 ? 1.914 -3.180 -9.220 1.00 91.88 73 ASN A N 1
ATOM 561 C CA . ASN A 1 73 ? 0.710 -2.490 -9.670 1.00 91.88 73 ASN A CA 1
ATOM 562 C C . ASN A 1 73 ? -0.552 -3.284 -9.313 1.00 91.88 73 ASN A C 1
ATOM 564 O O . ASN A 1 73 ? -1.512 -2.702 -8.819 1.00 91.88 73 ASN A O 1
ATOM 568 N N . LEU A 1 74 ? -0.542 -4.606 -9.499 1.00 90.88 74 LEU A N 1
ATOM 569 C CA . LEU A 1 74 ? -1.655 -5.489 -9.153 1.00 90.88 74 LEU A CA 1
ATOM 570 C C . LEU A 1 74 ? -2.033 -5.406 -7.665 1.00 90.88 74 LEU A C 1
ATOM 572 O O . LEU A 1 74 ? -3.201 -5.180 -7.344 1.00 90.88 74 LEU A O 1
ATOM 576 N N . VAL A 1 75 ? -1.067 -5.576 -6.757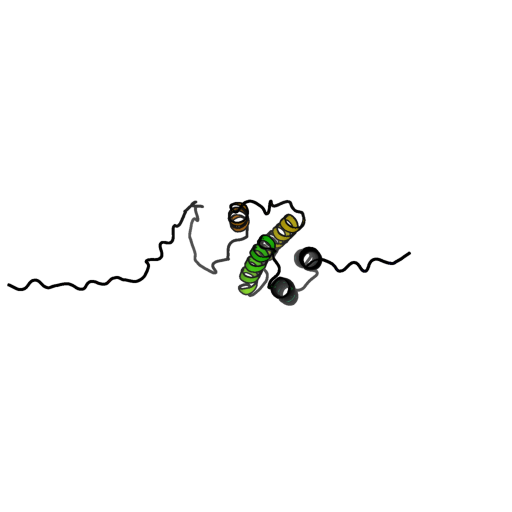 1.00 94.12 75 VAL A N 1
ATOM 577 C CA . VAL A 1 75 ? -1.345 -5.576 -5.309 1.00 94.12 75 VAL A CA 1
ATOM 578 C C . VAL A 1 75 ? -1.736 -4.179 -4.826 1.00 94.12 75 VAL A C 1
ATOM 580 O O . VAL A 1 75 ? -2.694 -4.041 -4.067 1.00 94.12 75 VAL A O 1
ATOM 583 N N . VAL A 1 76 ? -1.053 -3.133 -5.305 1.00 95.00 76 VAL A N 1
ATOM 584 C CA . VAL A 1 76 ? -1.344 -1.737 -4.939 1.00 95.00 76 VAL A CA 1
ATOM 585 C C . VAL A 1 76 ? -2.737 -1.325 -5.419 1.00 95.00 76 VAL A C 1
ATOM 587 O O . VAL A 1 76 ? -3.488 -0.731 -4.649 1.00 95.00 76 VAL A O 1
ATOM 590 N N . HIS A 1 77 ? -3.125 -1.683 -6.648 1.00 93.75 77 HIS A N 1
ATOM 591 C CA . HIS A 1 77 ? -4.486 -1.445 -7.135 1.00 93.75 77 HIS A CA 1
ATOM 592 C C . HIS A 1 77 ? -5.526 -2.154 -6.272 1.00 93.75 77 HIS A C 1
ATOM 594 O O . HIS A 1 77 ? -6.558 -1.571 -5.944 1.00 93.75 77 HIS A O 1
ATOM 600 N N . ARG A 1 78 ? -5.257 -3.398 -5.866 1.00 92.81 78 ARG A N 1
ATOM 601 C CA . ARG A 1 78 ? -6.193 -4.140 -5.023 1.00 92.81 78 ARG A CA 1
ATOM 602 C C . ARG A 1 78 ? -6.343 -3.519 -3.634 1.00 92.81 78 ARG A C 1
ATOM 604 O O . ARG A 1 78 ? -7.453 -3.469 -3.107 1.00 92.81 78 ARG A O 1
ATOM 611 N N . LEU A 1 79 ? -5.247 -3.027 -3.064 1.00 95.94 79 LEU A N 1
ATOM 612 C CA . LEU A 1 79 ? -5.273 -2.305 -1.799 1.00 95.94 79 LEU A CA 1
ATOM 613 C C . LEU A 1 79 ? -6.029 -0.970 -1.923 1.00 95.94 79 LEU A C 1
ATOM 615 O O . LEU A 1 79 ? -6.799 -0.635 -1.027 1.00 95.94 79 LEU A O 1
ATOM 619 N N . ASP A 1 80 ? -5.869 -0.232 -3.025 1.00 95.62 80 ASP A N 1
ATOM 620 C CA . ASP A 1 80 ? -6.645 0.991 -3.289 1.00 95.62 80 ASP A CA 1
ATOM 621 C C . ASP A 1 80 ? -8.151 0.708 -3.314 1.00 95.62 80 ASP A C 1
ATOM 623 O O . ASP A 1 80 ? -8.920 1.362 -2.606 1.00 95.62 80 ASP A O 1
ATOM 627 N N . GLU A 1 81 ? -8.567 -0.332 -4.045 1.00 93.38 81 GLU A N 1
ATOM 628 C CA . GLU A 1 81 ? -9.961 -0.782 -4.070 1.00 93.38 81 GLU A CA 1
ATOM 629 C C . GLU A 1 81 ? -10.469 -1.094 -2.660 1.00 93.38 81 GLU A C 1
ATOM 631 O O . GLU A 1 81 ? -11.518 -0.587 -2.264 1.00 93.38 81 GLU A O 1
ATOM 636 N N . TYR A 1 82 ? -9.714 -1.872 -1.880 1.00 94.06 82 TYR A N 1
ATOM 637 C CA . TYR A 1 82 ? -10.075 -2.210 -0.504 1.00 94.06 82 TYR A CA 1
ATOM 638 C C . TYR A 1 82 ? -10.226 -0.954 0.372 1.00 94.06 82 TYR A C 1
ATOM 640 O O . TYR A 1 82 ? -11.250 -0.762 1.028 1.00 94.06 82 TYR A O 1
ATOM 648 N N . LEU A 1 83 ? -9.241 -0.048 0.344 1.00 94.62 83 LEU A N 1
ATOM 649 C CA . LEU A 1 83 ? -9.246 1.191 1.128 1.00 94.62 83 LEU A CA 1
ATOM 650 C C . LEU A 1 83 ? -10.357 2.159 0.711 1.00 94.62 83 LEU A C 1
ATOM 652 O O . LEU A 1 83 ? -10.845 2.923 1.553 1.00 94.62 83 LEU A O 1
ATOM 656 N N . SER A 1 84 ? -10.743 2.170 -0.566 1.00 91.88 84 SER A N 1
ATOM 657 C CA . SER A 1 84 ? -11.764 3.075 -1.105 1.00 91.88 84 SER A CA 1
ATOM 658 C C . SER A 1 84 ? -13.146 2.846 -0.482 1.00 91.88 84 SER A C 1
ATOM 660 O O . SER A 1 84 ? -13.931 3.787 -0.353 1.00 91.88 84 SER A O 1
ATOM 662 N N . GLU A 1 85 ? -13.414 1.631 -0.004 1.00 89.88 85 GLU A N 1
ATOM 663 C CA . GLU A 1 85 ? -14.718 1.238 0.541 1.00 89.88 85 GLU A CA 1
ATOM 664 C C . GLU A 1 85 ? -14.838 1.423 2.052 1.00 89.88 85 GLU A C 1
ATOM 666 O O . GLU A 1 85 ? -15.943 1.460 2.602 1.00 89.88 85 GLU A O 1
ATOM 671 N N . LEU A 1 86 ? -13.711 1.588 2.744 1.00 91.38 86 LEU A N 1
ATOM 672 C CA . LEU A 1 86 ? -13.705 1.732 4.194 1.00 91.38 86 LEU A CA 1
ATOM 673 C C . LEU A 1 86 ? -14.280 3.086 4.626 1.00 91.38 86 LEU A C 1
ATOM 675 O O . LEU A 1 86 ? -13.816 4.149 4.218 1.00 91.38 86 LEU A O 1
ATOM 679 N N . LYS A 1 87 ? -15.266 3.082 5.523 1.00 89.94 87 LYS A N 1
ATOM 680 C CA . LYS A 1 87 ? -15.737 4.320 6.176 1.00 89.94 87 LYS A CA 1
ATOM 681 C C . LYS A 1 87 ? -14.948 4.649 7.443 1.00 89.94 87 LYS A C 1
ATOM 683 O O . LYS A 1 87 ? -14.816 5.817 7.789 1.00 89.94 87 LYS A O 1
ATOM 688 N N . ASP A 1 88 ? -14.430 3.621 8.107 1.00 89.75 88 ASP A N 1
ATOM 689 C CA . ASP A 1 88 ? -13.604 3.704 9.309 1.00 89.75 88 ASP A CA 1
ATOM 690 C C . ASP A 1 88 ? -12.648 2.495 9.362 1.00 89.75 88 ASP A C 1
ATOM 692 O O . ASP A 1 88 ? -12.799 1.532 8.604 1.00 89.75 88 ASP A O 1
ATOM 696 N N . LEU A 1 89 ? -11.658 2.542 10.253 1.00 92.19 89 LEU A N 1
ATOM 697 C CA . LEU A 1 89 ? -10.689 1.472 10.478 1.00 92.19 89 LEU A CA 1
ATOM 698 C C . LEU A 1 89 ? 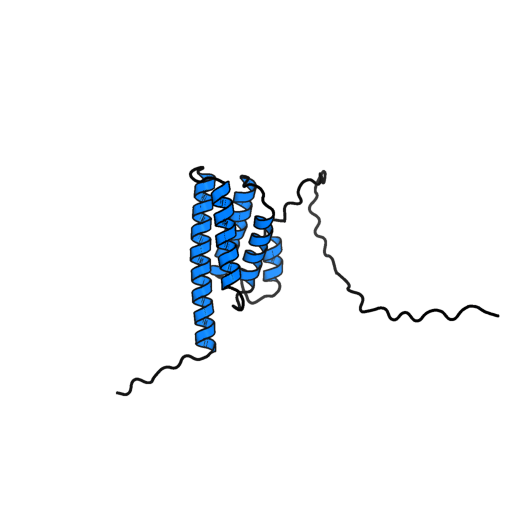-11.087 0.607 11.677 1.00 92.19 89 LEU A C 1
ATOM 700 O O . LEU A 1 89 ? -11.030 1.027 12.840 1.00 92.19 89 LEU A O 1
ATOM 704 N N . THR A 1 90 ? -11.443 -0.646 11.406 1.00 92.38 90 THR A N 1
ATOM 705 C CA . THR A 1 90 ? -11.560 -1.682 12.440 1.00 92.38 90 THR A CA 1
ATOM 706 C C . THR A 1 90 ? -10.205 -2.370 12.665 1.00 92.38 90 THR A C 1
ATOM 708 O O . THR A 1 90 ? -9.326 -2.264 11.809 1.00 92.38 90 THR A O 1
ATOM 711 N N . PRO A 1 91 ? -10.004 -3.086 13.788 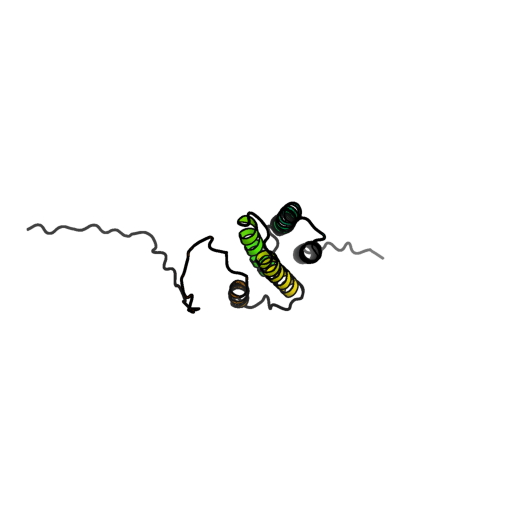1.00 90.94 91 PRO A N 1
ATOM 712 C CA . PRO A 1 91 ? -8.812 -3.915 13.973 1.00 90.94 91 PRO A CA 1
ATOM 713 C C . PRO A 1 91 ? -8.609 -4.941 12.848 1.00 90.94 91 PRO A C 1
ATOM 715 O O . PRO A 1 91 ? -7.497 -5.067 12.358 1.00 90.94 91 PRO A O 1
ATOM 718 N N . SER A 1 92 ? -9.685 -5.580 12.369 1.00 91.81 92 SER A N 1
ATOM 719 C CA . SER A 1 92 ? -9.612 -6.517 11.236 1.00 91.81 92 SER A CA 1
ATOM 720 C C . SER A 1 92 ? -9.107 -5.832 9.970 1.00 91.81 92 SER A C 1
ATOM 722 O O . SER A 1 92 ? -8.283 -6.389 9.259 1.00 91.81 92 SER A O 1
ATOM 724 N N . ASN A 1 93 ? -9.543 -4.593 9.718 1.00 94.44 93 ASN A N 1
ATOM 725 C CA . ASN A 1 93 ? -9.090 -3.847 8.545 1.00 94.44 93 ASN A CA 1
ATOM 726 C C . ASN A 1 93 ? -7.585 -3.564 8.620 1.00 94.44 93 ASN A C 1
ATOM 728 O O . ASN A 1 93 ? -6.915 -3.556 7.598 1.00 94.44 93 ASN A O 1
ATOM 732 N N . ILE A 1 94 ? -7.047 -3.315 9.818 1.00 95.38 94 ILE A N 1
ATOM 733 C CA . ILE A 1 94 ? -5.610 -3.074 10.005 1.00 95.38 94 ILE A CA 1
ATOM 734 C C . ILE A 1 94 ? -4.808 -4.331 9.649 1.00 95.38 94 ILE A C 1
ATOM 736 O O . ILE A 1 94 ? -3.768 -4.218 9.005 1.00 95.38 94 ILE A O 1
ATOM 740 N N . ASP A 1 95 ? -5.295 -5.514 10.019 1.00 95.31 95 ASP A N 1
ATOM 741 C CA . ASP A 1 95 ? -4.633 -6.784 9.703 1.00 95.31 95 ASP A CA 1
ATOM 742 C C . ASP A 1 95 ? -4.767 -7.164 8.218 1.00 95.31 95 ASP A C 1
ATOM 744 O O . ASP A 1 95 ? -3.804 -7.641 7.611 1.00 95.31 95 ASP A O 1
ATOM 748 N N . ASP A 1 96 ? -5.906 -6.859 7.593 1.00 95.62 96 ASP A N 1
ATOM 749 C CA . ASP A 1 96 ? -6.074 -6.988 6.142 1.00 95.62 96 ASP A CA 1
ATOM 750 C C . ASP A 1 96 ? -5.082 -6.072 5.399 1.00 95.62 96 ASP A C 1
ATOM 752 O O . ASP A 1 96 ? -4.344 -6.523 4.524 1.00 95.62 96 ASP A O 1
ATOM 756 N N . ILE A 1 97 ? -5.005 -4.788 5.772 1.00 97.12 97 ILE A N 1
ATOM 757 C CA . ILE A 1 97 ? -4.083 -3.819 5.152 1.00 97.12 97 ILE A CA 1
ATOM 758 C C . ILE A 1 97 ? -2.625 -4.240 5.367 1.00 97.12 97 ILE A C 1
ATOM 760 O O . ILE A 1 97 ? -1.823 -4.122 4.440 1.00 97.12 97 ILE A O 1
ATOM 764 N N . GLN A 1 98 ? -2.285 -4.774 6.544 1.00 97.62 98 GLN A N 1
ATOM 765 C CA . GLN A 1 98 ? -0.962 -5.349 6.793 1.00 97.62 98 GLN A CA 1
ATOM 766 C C . GLN A 1 98 ? -0.658 -6.470 5.801 1.00 97.62 98 GLN A C 1
ATOM 768 O O . GLN A 1 98 ? 0.402 -6.467 5.191 1.00 97.62 98 GLN A O 1
ATOM 773 N N . SER A 1 99 ? -1.609 -7.376 5.576 1.00 96.50 99 SER A N 1
ATOM 774 C CA . SER A 1 99 ? -1.427 -8.482 4.634 1.00 96.50 99 SER A CA 1
ATOM 775 C C . SER A 1 99 ? -1.131 -7.976 3.218 1.00 96.50 99 SER A C 1
ATOM 777 O O . SER A 1 99 ? -0.281 -8.535 2.531 1.00 96.50 99 SER A O 1
ATOM 779 N N . PHE A 1 100 ? -1.766 -6.883 2.776 1.00 96.81 100 PHE A N 1
ATOM 780 C CA . PHE A 1 100 ? -1.409 -6.239 1.506 1.00 96.81 100 PHE A CA 1
ATOM 781 C C . PHE A 1 100 ? 0.013 -5.665 1.515 1.00 96.81 100 PHE A C 1
ATOM 783 O O . PHE A 1 100 ? 0.759 -5.879 0.560 1.00 96.81 100 PHE A O 1
ATOM 790 N N . ILE A 1 101 ? 0.389 -4.943 2.574 1.00 96.94 101 ILE A N 1
ATOM 791 C CA . ILE A 1 101 ? 1.726 -4.355 2.743 1.00 96.94 101 ILE A CA 1
ATOM 792 C C . ILE A 1 101 ? 2.811 -5.435 2.696 1.00 96.94 101 ILE A C 1
ATOM 794 O O . ILE A 1 101 ? 3.768 -5.298 1.932 1.00 96.94 101 ILE A O 1
ATOM 798 N N . ASP A 1 102 ? 2.615 -6.536 3.417 1.00 95.56 102 ASP A N 1
ATOM 799 C CA . ASP A 1 102 ? 3.543 -7.666 3.466 1.00 95.56 102 ASP A CA 1
ATOM 800 C C . ASP A 1 102 ? 3.716 -8.296 2.078 1.00 95.56 102 ASP A C 1
ATOM 802 O O . ASP A 1 102 ? 4.826 -8.631 1.666 1.00 95.56 102 ASP A O 1
ATOM 806 N N . LYS A 1 103 ? 2.632 -8.403 1.296 1.00 94.69 103 LYS A N 1
ATOM 807 C CA . LYS A 1 103 ? 2.705 -8.899 -0.087 1.00 94.69 103 LYS A CA 1
ATOM 808 C C . LYS A 1 103 ? 3.458 -7.947 -1.007 1.00 94.69 103 LYS A C 1
ATOM 810 O O . LYS A 1 103 ? 4.234 -8.416 -1.837 1.00 94.69 103 LYS A O 1
ATOM 815 N N . ILE A 1 104 ? 3.283 -6.632 -0.859 1.00 95.25 104 ILE A N 1
ATOM 816 C CA . ILE A 1 104 ? 4.068 -5.654 -1.628 1.00 95.25 104 ILE A CA 1
ATOM 817 C C . ILE A 1 104 ? 5.556 -5.786 -1.273 1.00 95.25 104 ILE A C 1
ATOM 819 O O . ILE A 1 104 ? 6.391 -5.840 -2.174 1.00 95.25 104 ILE A O 1
ATOM 823 N N . GLN A 1 105 ? 5.892 -5.906 0.015 1.00 95.00 105 GLN A N 1
ATOM 824 C CA . GLN A 1 105 ? 7.270 -6.116 0.467 1.00 95.00 105 GLN A CA 1
ATOM 825 C C . GLN A 1 105 ? 7.865 -7.426 -0.065 1.00 95.00 105 GLN A C 1
ATOM 827 O O . GLN A 1 105 ? 8.982 -7.412 -0.577 1.00 95.00 105 GLN A O 1
ATOM 832 N N . GLY A 1 106 ? 7.114 -8.530 -0.036 1.00 92.69 106 GLY A N 1
ATOM 833 C CA . GLY A 1 106 ? 7.565 -9.809 -0.592 1.00 92.69 106 GLY A CA 1
ATOM 834 C C . GLY A 1 106 ? 7.887 -9.717 -2.088 1.00 92.69 106 GLY A C 1
ATOM 835 O O . GLY A 1 106 ? 8.921 -10.211 -2.540 1.00 92.69 106 GLY A O 1
ATOM 836 N N . VAL A 1 107 ? 7.064 -8.999 -2.863 1.00 91.62 107 VAL A N 1
ATOM 837 C CA . VAL A 1 107 ? 7.351 -8.725 -4.283 1.00 91.62 107 VAL A CA 1
ATOM 838 C C . VAL A 1 107 ? 8.615 -7.866 -4.437 1.00 91.62 107 VAL A C 1
ATOM 840 O O . VAL A 1 107 ? 9.467 -8.191 -5.263 1.00 91.62 107 VAL A O 1
ATOM 843 N N . LEU A 1 108 ? 8.781 -6.810 -3.631 1.00 92.38 108 LEU A N 1
ATOM 844 C CA . LEU A 1 108 ? 9.974 -5.946 -3.650 1.00 92.38 108 LEU A CA 1
ATOM 845 C C . LEU A 1 108 ? 11.269 -6.676 -3.260 1.00 92.38 108 LEU A C 1
ATOM 847 O O . LEU A 1 108 ? 12.348 -6.275 -3.698 1.00 92.38 108 LEU A O 1
ATOM 851 N N . ASN A 1 109 ? 11.171 -7.716 -2.433 1.00 90.94 109 ASN A N 1
ATOM 852 C CA . ASN A 1 109 ? 12.296 -8.538 -1.987 1.00 90.94 109 ASN A CA 1
ATOM 853 C C . ASN A 1 109 ? 12.627 -9.680 -2.963 1.00 90.94 109 ASN A C 1
ATOM 855 O O . ASN A 1 109 ? 13.601 -10.402 -2.752 1.00 90.94 109 ASN A O 1
ATOM 859 N N . GLY A 1 110 ? 11.832 -9.858 -4.025 1.00 86.25 110 GLY A N 1
ATOM 860 C CA . GLY A 1 110 ? 12.001 -10.953 -4.979 1.00 86.25 110 GLY A CA 1
ATOM 861 C C . GLY A 1 110 ? 11.578 -12.320 -4.433 1.00 86.25 110 GLY A C 1
ATOM 862 O O . GLY A 1 110 ? 12.000 -13.342 -4.966 1.00 86.25 110 GLY A O 1
ATOM 863 N N . GLU A 1 111 ? 10.745 -12.359 -3.388 1.00 82.75 111 GLU A N 1
ATOM 864 C CA . GLU A 1 111 ? 10.183 -13.601 -2.826 1.00 82.75 111 GLU A CA 1
ATOM 865 C C . GLU A 1 111 ? 9.124 -14.223 -3.752 1.00 82.75 111 GLU A C 1
ATOM 867 O O . GLU A 1 111 ? 8.742 -15.383 -3.596 1.00 82.75 111 GLU A O 1
ATOM 872 N N . VAL A 1 112 ? 8.664 -13.446 -4.733 1.00 74.81 112 VAL A N 1
ATOM 873 C CA . VAL A 1 112 ? 7.654 -13.817 -5.717 1.00 74.81 112 VAL A CA 1
ATOM 874 C C . VAL A 1 112 ? 8.295 -13.795 -7.106 1.00 74.81 112 VAL A C 1
ATOM 876 O O . VAL A 1 112 ? 8.772 -12.753 -7.559 1.00 74.81 112 VAL A O 1
ATOM 879 N N . ASP A 1 113 ? 8.326 -14.946 -7.783 1.00 65.62 113 ASP A N 1
ATOM 880 C CA . ASP A 1 113 ? 8.917 -15.061 -9.122 1.00 65.62 113 ASP A CA 1
ATOM 881 C C . ASP A 1 113 ? 8.057 -14.318 -10.160 1.00 65.62 113 ASP A C 1
ATOM 883 O O . ASP A 1 113 ? 6.892 -14.640 -10.384 1.00 65.62 113 ASP A O 1
ATOM 887 N N . ASN A 1 114 ? 8.635 -13.308 -10.810 1.00 60.78 114 ASN A N 1
ATOM 888 C CA . ASN A 1 114 ? 7.941 -12.473 -11.792 1.00 60.78 114 ASN A CA 1
ATOM 889 C C . ASN A 1 114 ? 7.741 -13.163 -13.160 1.00 60.78 114 ASN A C 1
ATOM 891 O O . ASN A 1 114 ? 7.058 -12.605 -14.019 1.00 60.78 114 ASN A O 1
ATOM 895 N N . ASN A 1 115 ? 8.330 -14.343 -13.395 1.00 56.78 115 ASN A N 1
ATOM 896 C CA . ASN A 1 115 ? 8.410 -14.949 -14.733 1.00 56.78 115 ASN A CA 1
ATOM 897 C C . ASN A 1 115 ? 7.290 -15.941 -15.087 1.00 56.78 115 ASN A C 1
ATOM 899 O O . ASN A 1 115 ? 7.228 -16.409 -16.227 1.00 56.78 115 ASN A O 1
ATOM 903 N N . SER A 1 116 ? 6.390 -16.263 -14.161 1.00 56.91 116 SER A N 1
ATOM 904 C CA . SER A 1 116 ? 5.330 -17.258 -14.371 1.00 56.91 116 SER A CA 1
ATOM 905 C C . SER A 1 116 ? 3.950 -16.606 -14.272 1.00 56.91 116 SER A C 1
ATOM 907 O O . SER A 1 116 ? 3.567 -16.068 -13.239 1.00 56.91 116 SER A O 1
ATOM 909 N N . GLY A 1 117 ? 3.154 -16.678 -15.345 1.00 57.56 117 GLY A N 1
ATOM 910 C CA . GLY A 1 117 ? 1.801 -16.095 -15.387 1.00 57.56 117 GLY A CA 1
ATOM 911 C C . GLY A 1 117 ? 0.838 -16.635 -14.315 1.00 57.56 117 GLY A C 1
ATOM 912 O O . GLY A 1 117 ? -0.116 -15.954 -13.946 1.00 57.56 117 GLY A O 1
ATOM 913 N N . GLU A 1 118 ? 1.110 -17.819 -13.759 1.00 62.00 118 GLU A N 1
ATOM 914 C CA . GLU A 1 118 ? 0.371 -18.394 -12.623 1.00 62.00 118 GLU A CA 1
ATOM 915 C C . GLU A 1 118 ? 0.594 -17.639 -11.304 1.00 62.00 118 GLU A C 1
ATOM 917 O O . GLU A 1 118 ? -0.258 -17.676 -10.413 1.00 62.00 118 GLU A O 1
ATOM 922 N N . VAL A 1 119 ? 1.709 -16.919 -11.172 1.00 70.12 119 VAL A N 1
ATOM 923 C CA . VAL A 1 119 ? 2.101 -16.258 -9.923 1.00 70.12 119 VAL A CA 1
ATOM 924 C C . VAL A 1 119 ? 1.166 -15.100 -9.592 1.00 70.12 119 VAL A C 1
ATOM 926 O O . VAL A 1 119 ? 0.759 -14.955 -8.443 1.00 70.12 119 VAL A O 1
ATOM 929 N N . GLY A 1 120 ? 0.723 -14.340 -10.599 1.00 71.88 120 GLY A N 1
ATOM 930 C CA . GLY A 1 120 ? -0.262 -13.275 -10.401 1.00 71.88 120 GLY A CA 1
ATOM 931 C C . GLY A 1 120 ? -1.607 -13.804 -9.889 1.00 71.88 120 GLY A C 1
ATOM 932 O O . GLY A 1 120 ? -2.191 -13.222 -8.980 1.00 71.88 120 GLY A O 1
ATOM 933 N N . ALA A 1 121 ? -2.084 -14.935 -10.418 1.00 75.00 121 ALA A N 1
ATOM 934 C CA . ALA A 1 121 ? -3.352 -15.531 -9.993 1.00 75.00 121 ALA A CA 1
ATOM 935 C C . ALA A 1 121 ? -3.283 -16.089 -8.563 1.00 75.00 121 ALA A C 1
ATOM 937 O O . ALA A 1 121 ? -4.210 -15.882 -7.780 1.00 75.00 121 ALA A O 1
ATOM 938 N N . THR A 1 122 ? -2.183 -16.762 -8.213 1.00 80.06 122 THR A N 1
ATOM 939 C CA . THR A 1 122 ? -1.939 -17.247 -6.846 1.00 80.06 122 THR A CA 1
ATOM 940 C C . THR A 1 122 ? -1.846 -16.081 -5.868 1.00 80.06 122 THR A C 1
ATOM 942 O O . THR A 1 122 ? -2.542 -16.087 -4.857 1.00 80.06 122 THR A O 1
ATOM 945 N N . LEU A 1 123 ? -1.096 -15.031 -6.219 1.00 82.44 123 LEU A N 1
ATOM 946 C CA . LEU A 1 123 ? -0.957 -13.830 -5.400 1.00 82.44 123 LEU A CA 1
ATOM 947 C C . LEU A 1 123 ? -2.316 -13.181 -5.112 1.00 82.44 123 LEU A C 1
ATOM 949 O O . LEU A 1 123 ? -2.609 -12.889 -3.961 1.00 82.44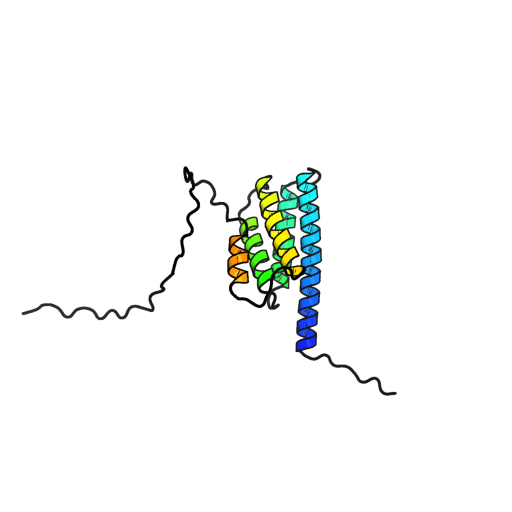 123 LEU A O 1
ATOM 953 N N . VAL A 1 124 ? -3.181 -13.019 -6.121 1.00 81.50 124 VAL A N 1
ATOM 954 C CA . VAL A 1 124 ? -4.529 -12.443 -5.936 1.00 81.50 124 VAL A CA 1
ATOM 955 C C . VAL A 1 124 ? -5.391 -13.269 -4.982 1.00 81.50 124 VAL A C 1
ATOM 957 O O . VAL A 1 124 ? -6.143 -12.688 -4.203 1.00 81.50 124 VAL A O 1
ATOM 960 N N . ARG A 1 125 ? -5.297 -14.604 -5.026 1.00 82.56 125 ARG A N 1
ATOM 961 C CA . ARG A 1 125 ? -6.073 -15.498 -4.145 1.00 82.56 125 ARG A CA 1
ATOM 962 C C . ARG A 1 125 ? -5.655 -15.399 -2.677 1.00 82.56 125 ARG A C 1
ATOM 964 O O . ARG A 1 125 ? -6.453 -15.731 -1.808 1.00 82.56 125 ARG A O 1
ATOM 971 N N . GLU A 1 126 ? -4.429 -14.961 -2.412 1.00 85.44 126 GLU A N 1
ATOM 972 C CA . GLU A 1 126 ? -3.899 -14.759 -1.061 1.00 85.44 126 GLU A CA 1
ATOM 973 C C . GLU A 1 126 ? -4.234 -13.377 -0.485 1.00 85.44 126 GLU A C 1
ATOM 975 O O . GLU A 1 126 ? -4.049 -13.156 0.712 1.00 85.44 126 GLU A O 1
ATOM 980 N N . LEU A 1 127 ? -4.701 -12.437 -1.315 1.00 89.44 127 LEU A N 1
ATOM 981 C CA . LEU A 1 127 ? -5.058 -11.097 -0.859 1.00 89.44 127 LEU A CA 1
ATOM 982 C C . LEU A 1 127 ? -6.400 -11.112 -0.117 1.00 89.44 127 LEU A C 1
ATOM 984 O O . LEU A 1 127 ? -7.314 -11.842 -0.515 1.00 89.44 127 LEU A O 1
ATOM 988 N N . PRO A 1 128 ? -6.563 -10.258 0.911 1.00 88.31 128 PRO A N 1
ATOM 989 C CA . PRO A 1 128 ? -7.837 -10.101 1.591 1.00 88.31 128 PRO A CA 1
ATOM 990 C C . PRO A 1 128 ? -8.983 -9.853 0.609 1.00 88.31 128 PRO A C 1
ATOM 992 O O . PRO A 1 128 ? -8.907 -9.020 -0.306 1.00 88.31 128 PRO A O 1
ATOM 995 N N . ALA A 1 129 ? -10.064 -10.607 0.798 1.00 77.31 129 ALA A N 1
ATOM 996 C CA . ALA A 1 129 ? -11.258 -10.451 -0.002 1.00 77.31 129 ALA A CA 1
ATOM 997 C C . ALA A 1 129 ? -11.927 -9.109 0.305 1.00 77.31 129 ALA A C 1
ATOM 999 O O . ALA A 1 129 ? -11.892 -8.581 1.417 1.00 77.31 129 ALA A O 1
ATOM 1000 N N . LYS A 1 130 ? -12.586 -8.572 -0.716 1.00 67.81 130 LYS A N 1
ATOM 1001 C CA . LYS A 1 130 ? -13.438 -7.399 -0.589 1.00 67.81 130 LYS A CA 1
ATOM 1002 C C . LYS A 1 130 ? -14.531 -7.695 0.443 1.00 67.81 130 LYS A C 1
ATOM 1004 O O . LYS A 1 130 ? -15.271 -8.663 0.264 1.00 67.81 130 LYS A O 1
ATOM 1009 N N . GLN A 1 131 ? -14.639 -6.891 1.503 1.00 60.12 131 GLN A N 1
ATOM 1010 C CA . GLN A 1 131 ? -15.709 -7.077 2.481 1.00 60.12 131 GLN A CA 1
ATOM 1011 C C . GLN A 1 131 ? -17.045 -6.702 1.837 1.00 60.12 131 GLN A C 1
ATOM 1013 O O . GLN A 1 131 ? -17.351 -5.529 1.624 1.00 60.12 131 GLN A O 1
ATOM 1018 N N . VAL A 1 132 ? -17.844 -7.716 1.505 1.00 52.53 132 VAL A N 1
ATOM 1019 C CA . VAL A 1 132 ? -19.233 -7.526 1.089 1.00 52.53 132 VAL A CA 1
ATOM 1020 C C . VAL A 1 132 ? -19.982 -7.078 2.337 1.00 52.53 132 VAL A C 1
ATOM 1022 O O . VAL A 1 132 ? -20.243 -7.868 3.239 1.00 52.53 132 VAL A O 1
ATOM 1025 N N . THR A 1 133 ? -20.231 -5.779 2.448 1.00 43.75 133 THR A N 1
ATOM 1026 C CA . THR A 1 133 ? -20.947 -5.219 3.592 1.00 43.75 133 THR A CA 1
ATOM 1027 C C . THR A 1 133 ? -22.358 -5.817 3.655 1.00 43.75 133 THR A C 1
ATOM 1029 O O . THR A 1 133 ? -23.107 -5.742 2.686 1.00 43.75 133 THR A O 1
ATOM 1032 N N . GLU A 1 134 ? -22.670 -6.438 4.799 1.00 43.38 134 GLU A N 1
ATOM 1033 C CA . GLU A 1 134 ? -23.983 -6.953 5.231 1.00 43.38 134 GLU A CA 1
ATOM 1034 C C . GLU A 1 134 ? -24.762 -7.804 4.214 1.00 43.38 134 GLU A C 1
ATOM 1036 O O . GLU A 1 134 ? -25.896 -7.498 3.848 1.00 43.38 134 GLU A O 1
ATOM 1041 N N . ILE A 1 135 ? -24.202 -8.949 3.829 1.00 45.59 135 ILE A N 1
ATOM 1042 C CA . ILE A 1 135 ? -25.039 -10.099 3.475 1.00 45.59 135 ILE A CA 1
ATOM 1043 C C . ILE A 1 135 ? -24.796 -11.157 4.551 1.00 45.59 135 ILE A C 1
ATOM 1045 O O . ILE A 1 135 ? -23.672 -11.615 4.737 1.00 45.59 135 ILE A O 1
ATOM 1049 N N . ASP A 1 136 ? -25.843 -11.500 5.299 1.00 50.41 136 ASP A N 1
ATOM 1050 C CA . ASP A 1 136 ? -25.843 -12.671 6.174 1.00 50.41 136 ASP A CA 1
ATOM 1051 C C . ASP A 1 136 ? -25.801 -13.916 5.280 1.00 50.41 136 ASP A C 1
ATOM 1053 O O . ASP A 1 136 ? -26.809 -14.318 4.697 1.00 50.41 136 ASP A O 1
ATOM 1057 N N . PHE A 1 137 ? -24.602 -14.460 5.082 1.00 52.09 137 PHE A N 1
ATOM 1058 C CA . PHE A 1 137 ? -24.380 -15.631 4.236 1.00 52.09 137 PHE A CA 1
ATOM 1059 C C . PHE A 1 137 ? -24.647 -16.962 4.967 1.00 52.09 137 PHE A C 1
ATOM 1061 O O . PHE A 1 137 ? -24.478 -18.013 4.351 1.00 52.09 137 PHE A O 1
ATOM 1068 N N . GLY A 1 138 ? -25.082 -16.955 6.236 1.00 61.91 138 GLY A N 1
ATOM 1069 C CA . GLY A 1 138 ? -25.217 -18.185 7.025 1.00 61.91 138 GLY A CA 1
ATOM 1070 C C . GLY A 1 138 ? -23.885 -18.941 7.165 1.00 61.91 138 GLY A C 1
ATOM 1071 O O . GLY A 1 138 ? -22.819 -18.327 7.155 1.00 61.91 138 GLY A O 1
ATOM 1072 N N . ASP A 1 139 ? -23.927 -20.270 7.302 1.00 46.53 139 ASP A N 1
ATOM 1073 C CA . ASP A 1 139 ? -22.721 -21.111 7.350 1.00 46.53 139 ASP A CA 1
ATOM 1074 C C . ASP A 1 139 ? -21.983 -21.085 5.996 1.00 46.53 139 ASP A C 1
ATOM 1076 O O . ASP A 1 139 ? -22.417 -21.684 5.010 1.00 46.53 139 ASP A O 1
ATOM 1080 N N . ILE A 1 140 ? -20.854 -20.372 5.946 1.00 57.19 140 ILE A N 1
ATOM 1081 C CA . ILE A 1 140 ? -20.011 -20.250 4.751 1.00 57.19 140 ILE A CA 1
ATOM 1082 C C . ILE A 1 140 ? -19.059 -21.453 4.677 1.00 57.19 140 ILE A C 1
ATOM 1084 O O . ILE A 1 140 ? -18.074 -21.521 5.411 1.00 57.19 140 ILE A O 1
ATOM 1088 N N . GLU A 1 141 ? -19.307 -22.380 3.748 1.00 62.19 141 GLU A N 1
ATOM 1089 C CA . GLU A 1 141 ? -18.328 -23.398 3.342 1.00 62.19 141 GLU A CA 1
ATOM 1090 C C . GLU A 1 141 ? -17.456 -22.881 2.185 1.00 62.19 141 GLU A C 1
ATOM 1092 O O . GLU A 1 141 ? -17.960 -22.412 1.161 1.00 62.19 141 GLU A O 1
ATOM 1097 N N . GLN A 1 142 ? -16.130 -22.979 2.325 1.00 54.09 142 GLN A N 1
ATOM 1098 C CA . GLN A 1 142 ? -15.183 -22.588 1.279 1.00 54.09 142 GLN A CA 1
ATOM 1099 C C . GLN A 1 142 ? -15.276 -23.555 0.087 1.00 54.09 142 GLN A C 1
ATOM 1101 O O . GLN A 1 142 ? -14.820 -24.695 0.162 1.00 54.09 142 GLN A O 1
ATOM 1106 N N . GLN A 1 143 ? -15.843 -23.094 -1.029 1.00 53.00 143 GLN A N 1
ATOM 1107 C CA . GLN A 1 143 ? -15.951 -23.864 -2.271 1.00 53.00 143 GLN A CA 1
ATOM 1108 C C . GLN A 1 143 ? -14.934 -23.357 -3.303 1.00 53.00 143 GLN A C 1
ATOM 1110 O O . GLN A 1 143 ? -14.917 -22.177 -3.653 1.00 53.00 143 GLN A O 1
ATOM 1115 N N . ASN A 1 144 ? -14.090 -24.256 -3.817 1.00 36.69 144 ASN A N 1
ATOM 1116 C CA . ASN A 1 144 ? -13.177 -23.967 -4.926 1.00 36.69 144 ASN A CA 1
ATOM 1117 C C . ASN A 1 144 ? -13.953 -24.035 -6.248 1.00 36.69 144 ASN A C 1
ATOM 1119 O O . ASN A 1 144 ? -14.080 -25.107 -6.838 1.00 36.69 144 ASN A O 1
ATOM 1123 N N . ILE A 1 145 ? -14.506 -22.904 -6.693 1.00 65.12 145 ILE A N 1
ATOM 1124 C CA . ILE A 1 145 ? -15.277 -22.818 -7.941 1.00 65.12 145 ILE A CA 1
ATOM 1125 C C . ILE A 1 145 ? -14.450 -22.099 -9.009 1.00 65.12 145 ILE A C 1
ATOM 1127 O O . ILE A 1 145 ? -14.007 -20.968 -8.812 1.00 65.12 145 ILE A O 1
ATOM 1131 N N . GLU A 1 146 ? -14.284 -22.741 -10.163 1.00 39.38 146 GLU A N 1
ATOM 1132 C CA . GLU A 1 146 ? -13.716 -22.136 -11.370 1.00 39.38 146 GLU A CA 1
ATOM 1133 C C . GLU A 1 146 ? -14.844 -21.632 -12.280 1.00 39.38 146 GLU A C 1
ATOM 1135 O O . GLU A 1 146 ? -15.787 -22.364 -12.583 1.00 39.38 146 GLU A O 1
ATOM 1140 N N . VAL A 1 147 ? -14.761 -20.372 -12.721 1.00 58.53 147 VAL A N 1
ATOM 1141 C CA . VAL A 1 147 ? -15.772 -19.743 -13.586 1.00 58.53 147 VAL A CA 1
ATOM 1142 C C . VAL A 1 147 ? -15.143 -19.376 -14.927 1.00 58.53 147 VAL A C 1
ATOM 1144 O O . VAL A 1 147 ? -14.243 -18.541 -14.992 1.00 58.53 147 VAL A O 1
ATOM 1147 N N . LEU A 1 148 ? -15.650 -19.973 -16.009 1.00 58.25 148 LEU A N 1
ATOM 1148 C CA . LEU A 1 148 ? -15.292 -19.626 -17.383 1.00 58.25 148 LEU A CA 1
ATOM 1149 C C . LEU A 1 148 ? -16.314 -18.628 -17.945 1.00 58.25 148 LEU A C 1
ATOM 1151 O O . LEU A 1 148 ? -17.449 -18.994 -18.253 1.00 58.25 148 LEU A O 1
ATOM 1155 N N . LEU A 1 149 ? -15.917 -17.362 -18.088 1.00 49.72 149 LEU A N 1
ATOM 1156 C CA . LEU A 1 149 ? -16.749 -16.335 -18.713 1.00 49.72 149 LEU A CA 1
ATOM 1157 C C . LEU A 1 149 ? -16.670 -16.457 -20.241 1.00 49.72 149 LEU A C 1
ATOM 1159 O O . LEU A 1 149 ? -15.662 -16.105 -20.851 1.00 49.72 149 LEU A O 1
ATOM 1163 N N . VAL A 1 150 ? -17.750 -16.923 -20.867 1.00 70.38 150 VAL A N 1
ATOM 1164 C CA . VAL A 1 150 ? -17.895 -16.905 -22.328 1.00 70.38 150 VAL A CA 1
ATOM 1165 C C . VAL A 1 150 ? -18.555 -15.593 -22.737 1.00 70.38 150 VAL A C 1
ATOM 1167 O O . VAL A 1 150 ? -19.715 -15.351 -22.409 1.00 70.38 150 VAL A O 1
ATOM 1170 N N . VAL A 1 151 ? -17.830 -14.748 -23.471 1.00 60.31 151 VAL A N 1
ATOM 1171 C CA . VAL A 1 151 ? -18.402 -13.559 -24.115 1.00 60.31 151 VAL A CA 1
ATOM 1172 C C . VAL A 1 151 ? -18.892 -13.968 -25.506 1.00 60.31 151 VAL A C 1
ATOM 1174 O O . VAL A 1 151 ? -18.063 -14.299 -26.354 1.00 60.31 151 VAL A O 1
ATOM 1177 N N . PRO A 1 152 ? -20.207 -13.974 -25.781 1.00 55.03 152 PRO A N 1
ATOM 1178 C CA . PRO A 1 152 ? -20.689 -14.232 -27.129 1.00 55.03 152 PRO A CA 1
ATOM 1179 C C . PRO A 1 152 ? -20.323 -13.048 -28.033 1.00 55.03 152 PRO A C 1
ATOM 1181 O O . PRO A 1 152 ? -20.771 -11.920 -27.812 1.00 55.03 152 PRO A O 1
ATOM 1184 N N . GLU A 1 153 ? -19.519 -13.290 -29.070 1.00 53.00 153 GLU A N 1
ATOM 1185 C CA . GLU A 1 153 ? -19.389 -12.325 -30.159 1.00 53.00 153 GLU A CA 1
ATOM 1186 C C . GLU A 1 153 ? -20.753 -12.144 -30.839 1.00 53.00 153 GLU A C 1
ATOM 1188 O O . GLU A 1 153 ? -21.417 -13.105 -31.222 1.00 53.00 153 GLU A O 1
ATOM 1193 N N . LYS A 1 154 ? -21.160 -10.874 -30.929 1.00 52.47 154 LYS A N 1
ATOM 1194 C CA . LYS A 1 154 ? -22.261 -10.293 -31.711 1.00 52.47 154 LYS A CA 1
ATOM 1195 C C . LYS A 1 154 ? -23.073 -11.293 -32.553 1.00 52.47 154 LYS A C 1
ATOM 1197 O O . LYS A 1 154 ? -22.677 -11.687 -33.643 1.00 52.47 154 LYS A O 1
ATOM 1202 N N . SER A 1 155 ? -24.276 -11.574 -32.063 1.00 46.41 155 SER A N 1
ATOM 1203 C CA . SER A 1 155 ? -25.500 -11.918 -32.790 1.00 46.41 155 SER A CA 1
ATOM 1204 C C . SER A 1 155 ? -25.410 -11.897 -34.331 1.00 46.41 155 SER A C 1
ATOM 1206 O O . SER A 1 155 ? -25.601 -10.850 -34.948 1.00 46.41 155 SER A O 1
ATOM 1208 N N . MET A 1 156 ? -25.269 -13.059 -34.978 1.00 41.88 156 MET A N 1
ATOM 1209 C CA . MET A 1 156 ? -25.872 -13.260 -36.303 1.00 41.88 156 MET A CA 1
ATOM 1210 C C . MET A 1 156 ? -27.310 -13.741 -36.103 1.00 41.88 156 MET A C 1
ATOM 1212 O O . MET A 1 156 ? -27.601 -14.934 -36.091 1.00 41.88 156 MET A O 1
ATOM 1216 N N . ALA A 1 157 ? -28.222 -12.788 -35.930 1.00 43.94 157 ALA A N 1
ATOM 1217 C CA . ALA A 1 157 ? -29.649 -13.038 -36.043 1.00 43.94 157 ALA A CA 1
ATOM 1218 C C . ALA A 1 157 ? -30.003 -13.250 -37.527 1.00 43.94 157 ALA A C 1
ATOM 1220 O O . ALA A 1 157 ? -30.270 -12.292 -38.248 1.00 43.94 157 ALA A O 1
ATOM 1221 N N . LYS A 1 158 ? -30.009 -14.502 -38.002 1.00 41.66 158 LYS A N 1
ATOM 1222 C CA . LYS A 1 158 ? -30.829 -14.871 -39.165 1.00 41.66 158 LYS A CA 1
ATOM 1223 C C . LYS A 1 158 ? -32.245 -15.125 -38.660 1.00 41.66 158 LYS A C 1
ATOM 1225 O O . LYS A 1 158 ? -32.555 -16.181 -38.119 1.00 41.66 158 LYS A O 1
ATOM 1230 N N . ILE A 1 159 ? -33.064 -14.089 -38.782 1.00 40.22 159 ILE A N 1
ATOM 1231 C CA . ILE A 1 159 ? -34.510 -14.137 -38.605 1.00 40.22 159 ILE A CA 1
ATOM 1232 C C . ILE A 1 159 ? -35.087 -15.096 -39.659 1.00 40.22 159 ILE A C 1
ATOM 1234 O O . ILE A 1 159 ? -34.933 -14.869 -40.851 1.00 40.22 159 ILE A O 1
ATOM 1238 N N . VAL A 1 160 ? -35.646 -16.201 -39.165 1.00 44.50 160 VAL A N 1
ATOM 1239 C CA . VAL A 1 160 ? -36.948 -16.808 -39.497 1.00 44.50 160 VAL A CA 1
ATOM 1240 C C . VAL A 1 160 ? -37.559 -16.448 -40.867 1.00 44.50 160 VAL A C 1
ATOM 1242 O O . VAL A 1 160 ? -38.185 -15.402 -40.994 1.00 44.50 160 VAL A O 1
ATOM 1245 N N . ASP A 1 161 ? -37.508 -17.386 -41.818 1.00 39.31 161 ASP A N 1
ATOM 1246 C CA . ASP A 1 161 ? -38.587 -17.601 -42.800 1.00 39.31 161 ASP A CA 1
ATOM 1247 C C . ASP A 1 161 ? -39.425 -18.763 -42.232 1.00 39.31 161 ASP A C 1
ATOM 1249 O O . ASP A 1 161 ? -38.971 -19.903 -42.182 1.00 39.31 161 ASP A O 1
ATOM 1253 N N . LEU A 1 162 ? -40.438 -18.476 -41.417 1.00 38.09 162 LEU A N 1
ATOM 1254 C CA . LEU A 1 162 ? -41.831 -18.283 -41.817 1.00 38.09 162 LEU A CA 1
ATOM 1255 C C . LEU A 1 162 ? -42.404 -19.547 -42.472 1.00 38.09 162 LEU A C 1
ATOM 1257 O O . LEU A 1 162 ? -42.352 -19.737 -43.682 1.00 38.09 162 LEU A O 1
ATOM 1261 N N . GLU A 1 163 ? -43.002 -20.384 -41.625 1.00 41.78 163 GLU A N 1
ATOM 1262 C CA . GLU A 1 163 ? -44.118 -21.237 -42.021 1.00 41.78 163 GLU A CA 1
ATOM 1263 C C . GLU A 1 163 ? -45.176 -20.376 -42.725 1.00 41.78 163 GLU A C 1
ATOM 1265 O O . GLU A 1 163 ? -45.827 -19.538 -42.098 1.00 41.78 163 GLU A O 1
ATOM 1270 N N . LEU A 1 164 ? -45.338 -20.584 -44.027 1.00 40.66 164 LEU A N 1
ATOM 1271 C CA . LEU A 1 164 ? -46.531 -20.244 -44.790 1.00 40.66 164 LEU A CA 1
ATOM 1272 C C . LEU A 1 164 ? -46.586 -21.191 -45.994 1.00 40.66 164 LEU A C 1
ATOM 1274 O O . LEU A 1 164 ? -45.753 -21.088 -46.886 1.00 40.66 164 LEU A O 1
ATOM 1278 N N . ALA A 1 165 ? -47.544 -22.121 -45.909 1.00 39.94 165 ALA A N 1
ATOM 1279 C CA . ALA A 1 165 ? -48.360 -22.713 -46.979 1.00 39.94 165 ALA A CA 1
ATOM 1280 C C . ALA A 1 165 ? -47.725 -22.983 -48.357 1.00 39.94 165 ALA A C 1
ATOM 1282 O O . ALA A 1 165 ? -47.381 -22.021 -49.076 1.00 39.94 165 ALA A O 1
#